Protein AF-A0A3M2VHT9-F1 (afdb_monomer_lite)

InterPro domains:
  IPR010333 Bacterial virulence [PF06057] (1-49)

pLDDT: mean 90.8, std 9.23, range [49.56, 95.69]

Organism: Pseudomonas syringae pv. maculicola (NCBI:txid59511)

Structure (mmCIF, N/CA/C/O backbone):
data_AF-A0A3M2VHT9-F1
#
_entry.id   AF-A0A3M2VHT9-F1
#
loop_
_atom_site.group_PDB
_atom_site.id
_atom_site.type_symbol
_atom_site.label_atom_id
_atom_site.label_alt_id
_atom_site.label_comp_id
_atom_site.label_asym_id
_atom_site.label_entity_id
_atom_site.label_seq_id
_atom_site.pdbx_PDB_ins_code
_atom_site.Cartn_x
_atom_site.Cartn_y
_atom_site.Cartn_z
_atom_site.occupancy
_atom_site.B_iso_or_equiv
_atom_site.auth_seq_id
_atom_site.auth_comp_id
_atom_site.auth_asym_id
_atom_site.auth_atom_id
_atom_site.pdbx_PDB_model_num
ATOM 1 N N . CYS A 1 1 ? -0.540 -1.910 4.983 1.00 92.62 1 CYS A N 1
ATOM 2 C CA . CYS A 1 1 ? 0.828 -2.328 4.644 1.00 92.62 1 CYS A CA 1
ATOM 3 C C . CYS A 1 1 ? 0.872 -2.691 3.164 1.00 92.62 1 CYS A C 1
ATOM 5 O O . CYS A 1 1 ? -0.013 -3.416 2.732 1.00 92.62 1 CYS A O 1
ATOM 7 N N . VAL A 1 2 ? 1.815 -2.166 2.376 1.00 94.44 2 VAL A N 1
ATOM 8 C CA . VAL A 1 2 ? 1.901 -2.416 0.921 1.00 94.44 2 VAL A CA 1
ATOM 9 C C . VAL A 1 2 ? 3.230 -3.090 0.600 1.00 94.44 2 VAL A C 1
ATOM 11 O O . VAL A 1 2 ? 4.250 -2.664 1.132 1.00 94.44 2 VAL A O 1
ATOM 14 N N . TYR A 1 3 ? 3.219 -4.130 -0.235 1.00 95.69 3 TYR A N 1
ATOM 15 C CA . TYR A 1 3 ? 4.423 -4.885 -0.590 1.00 95.69 3 TYR A CA 1
ATOM 16 C C . TYR A 1 3 ? 4.347 -5.490 -1.996 1.00 95.69 3 TYR A C 1
ATOM 18 O O . TYR A 1 3 ? 3.256 -5.804 -2.478 1.00 95.69 3 TYR A O 1
ATOM 26 N N . GLY A 1 4 ? 5.508 -5.654 -2.633 1.00 95.25 4 GLY A N 1
ATOM 27 C CA . GLY A 1 4 ? 5.662 -6.364 -3.904 1.00 95.25 4 GLY A CA 1
ATOM 28 C C . GLY A 1 4 ? 5.711 -7.881 -3.708 1.00 95.25 4 GLY A C 1
ATOM 29 O O . GLY A 1 4 ? 6.248 -8.375 -2.714 1.00 95.25 4 GLY A O 1
ATOM 30 N N . ILE A 1 5 ? 5.119 -8.635 -4.632 1.00 95.69 5 ILE A N 1
ATOM 31 C CA . ILE A 1 5 ? 5.030 -10.098 -4.556 1.00 95.69 5 ILE A CA 1
ATOM 32 C C . ILE A 1 5 ? 6.395 -10.788 -4.697 1.00 95.69 5 ILE A C 1
ATOM 34 O O . ILE A 1 5 ? 6.594 -11.839 -4.086 1.00 95.69 5 ILE A O 1
ATOM 38 N N . GLU A 1 6 ? 7.329 -10.214 -5.458 1.00 95.56 6 GLU A N 1
ATOM 39 C CA . GLU A 1 6 ? 8.630 -10.840 -5.743 1.00 95.56 6 GLU A CA 1
ATOM 40 C C . GLU A 1 6 ? 9.521 -10.915 -4.495 1.00 95.56 6 GLU A C 1
ATOM 42 O O . GLU A 1 6 ? 1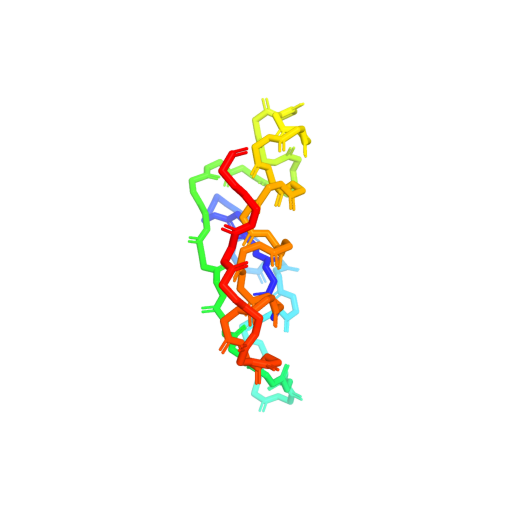0.236 -11.895 -4.300 1.00 95.56 6 GLU A O 1
ATOM 47 N N . GLU A 1 7 ? 9.382 -9.948 -3.587 1.00 94.56 7 GLU A N 1
ATOM 48 C CA . GLU A 1 7 ? 10.132 -9.848 -2.324 1.00 94.56 7 GLU A CA 1
ATOM 49 C C . GLU A 1 7 ? 9.220 -10.039 -1.104 1.00 94.56 7 GLU A C 1
ATOM 51 O O . GLU A 1 7 ? 9.441 -9.509 -0.015 1.00 94.56 7 GLU A O 1
ATOM 56 N N . LYS A 1 8 ? 8.153 -10.830 -1.266 1.00 95.00 8 LYS A N 1
ATOM 57 C CA . LYS A 1 8 ? 7.169 -11.095 -0.207 1.00 95.00 8 LYS A CA 1
ATOM 58 C C . LYS A 1 8 ? 7.800 -11.611 1.091 1.00 95.00 8 LYS A C 1
ATOM 60 O O . LYS A 1 8 ? 7.321 -11.265 2.166 1.00 95.00 8 LYS A O 1
ATOM 65 N N . LYS A 1 9 ? 8.837 -12.450 0.989 1.00 95.19 9 LYS A N 1
ATOM 66 C CA . LYS A 1 9 ? 9.518 -13.064 2.144 1.00 95.19 9 LYS A CA 1
ATOM 67 C C . LYS A 1 9 ? 10.307 -12.052 2.975 1.00 95.19 9 LYS A C 1
ATOM 69 O O . LYS A 1 9 ? 10.468 -12.269 4.169 1.00 95.19 9 LYS A O 1
ATOM 74 N N . ASP A 1 10 ? 10.742 -10.965 2.349 1.00 94.44 10 ASP A N 1
ATOM 75 C CA 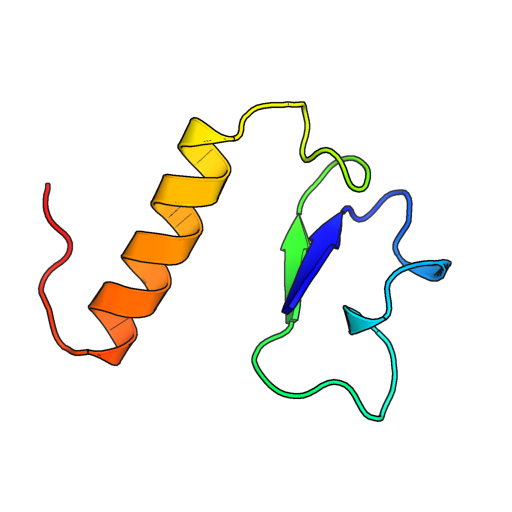. ASP A 1 10 ? 11.505 -9.890 2.985 1.00 94.44 10 ASP A CA 1
ATOM 76 C C . ASP A 1 10 ? 10.586 -8.754 3.464 1.00 94.44 10 ASP A C 1
ATOM 78 O O . ASP A 1 10 ? 11.008 -7.823 4.151 1.00 94.44 10 ASP A O 1
ATOM 82 N N . SER A 1 11 ? 9.292 -8.831 3.134 1.00 94.69 11 SER A N 1
ATOM 83 C CA . SER A 1 11 ? 8.312 -7.841 3.547 1.00 94.69 11 SER A CA 1
ATOM 84 C C . SER A 1 11 ? 7.812 -8.077 4.969 1.00 94.69 11 SER A C 1
ATOM 86 O O . SER A 1 11 ? 7.097 -9.045 5.255 1.00 94.69 11 SER A O 1
ATOM 88 N N . GLY A 1 12 ? 8.030 -7.076 5.824 1.00 94.69 12 GLY A N 1
ATOM 89 C CA . GLY A 1 12 ? 7.405 -6.995 7.146 1.00 94.69 12 GLY A CA 1
ATOM 90 C C . GLY A 1 12 ? 5.871 -6.942 7.110 1.00 94.69 12 GLY A C 1
ATOM 91 O O . GLY A 1 12 ? 5.236 -7.162 8.133 1.00 94.69 12 GLY A O 1
ATOM 92 N N . CYS A 1 13 ? 5.243 -6.719 5.944 1.00 95.25 13 CYS A N 1
ATOM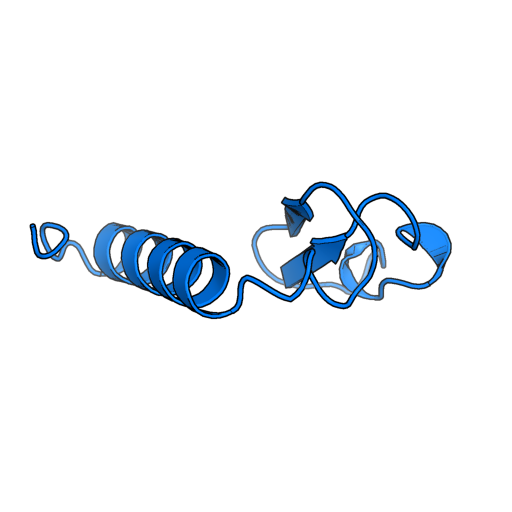 93 C CA . CYS A 1 13 ? 3.787 -6.801 5.798 1.00 95.25 13 CYS A CA 1
ATOM 94 C C . CYS A 1 13 ? 3.223 -8.216 5.966 1.00 95.25 13 CYS A C 1
ATOM 96 O O . CYS A 1 13 ? 2.009 -8.361 6.103 1.00 95.25 13 CYS A O 1
ATOM 98 N N . THR A 1 14 ? 4.071 -9.244 5.899 1.00 93.94 14 THR A N 1
ATOM 99 C CA . THR A 1 14 ? 3.671 -10.645 6.093 1.00 93.94 14 THR A CA 1
ATOM 100 C C . THR A 1 14 ? 3.904 -11.149 7.515 1.00 93.94 14 THR A C 1
ATOM 102 O O . THR A 1 14 ? 3.529 -12.279 7.828 1.00 93.94 14 THR A O 1
ATOM 105 N N . ASP A 1 15 ? 4.486 -10.315 8.379 1.00 95.19 15 ASP A N 1
ATOM 106 C CA . ASP A 1 15 ? 4.710 -10.651 9.776 1.00 95.19 15 ASP A CA 1
ATOM 107 C C . ASP A 1 15 ? 3.382 -10.709 10.549 1.00 95.19 15 ASP A C 1
ATOM 109 O O . ASP A 1 15 ? 2.465 -9.921 10.319 1.00 95.19 15 ASP A O 1
ATOM 113 N N . THR A 1 16 ? 3.284 -11.628 11.510 1.00 94.19 16 THR A N 1
ATOM 114 C CA . THR A 1 16 ? 2.110 -11.767 12.390 1.00 94.19 16 THR A CA 1
ATOM 115 C C . THR A 1 16 ? 1.826 -10.531 13.248 1.00 94.19 16 THR A C 1
ATOM 117 O O . THR A 1 16 ? 0.707 -10.355 13.723 1.00 94.19 16 THR A O 1
ATOM 120 N N . THR A 1 17 ? 2.829 -9.676 13.444 1.00 95.44 17 THR A N 1
ATOM 121 C CA . THR A 1 17 ? 2.734 -8.413 14.184 1.00 95.44 17 THR A CA 1
ATOM 122 C C . THR A 1 17 ? 2.308 -7.235 13.306 1.00 95.44 17 THR A C 1
ATOM 124 O O . THR A 1 17 ? 2.035 -6.151 13.826 1.00 95.44 17 THR A O 1
ATOM 127 N N . ALA A 1 18 ? 2.229 -7.420 11.983 1.00 94.31 18 ALA A N 1
ATOM 128 C CA . ALA A 1 18 ? 1.854 -6.360 11.063 1.00 94.31 18 ALA A CA 1
ATOM 129 C C . ALA A 1 18 ? 0.406 -5.909 11.300 1.00 94.31 18 ALA A C 1
ATOM 131 O O . ALA A 1 18 ? -0.527 -6.710 11.356 1.00 94.31 18 ALA A O 1
ATOM 132 N N . VAL A 1 19 ? 0.211 -4.593 11.401 1.00 93.69 19 VAL A N 1
ATOM 133 C CA . VAL A 1 19 ? -1.109 -3.982 11.586 1.00 93.69 19 VAL A CA 1
ATOM 134 C C . VAL A 1 19 ? -1.630 -3.348 10.296 1.00 93.69 19 VAL A C 1
ATOM 136 O O . VAL A 1 19 ? -0.884 -2.793 9.483 1.00 93.69 19 VAL A O 1
ATOM 139 N N . GLY A 1 20 ? -2.953 -3.383 10.136 1.00 90.62 20 GLY A N 1
ATOM 140 C CA . GLY A 1 20 ? -3.661 -2.819 8.990 1.00 90.62 20 GLY A CA 1
ATOM 141 C C . GLY A 1 20 ? -3.812 -3.785 7.812 1.00 90.62 20 GLY A C 1
ATOM 142 O O . GLY A 1 20 ? -3.356 -4.921 7.831 1.00 90.62 20 GLY A O 1
ATOM 143 N N . GLU A 1 21 ? -4.492 -3.322 6.766 1.00 91.56 21 GLU A N 1
ATOM 144 C CA . GLU A 1 21 ? -4.757 -4.117 5.563 1.00 91.56 21 GLU A CA 1
ATOM 145 C C . GLU A 1 21 ? -3.462 -4.400 4.790 1.00 91.56 21 GLU A C 1
ATOM 147 O O . GLU A 1 21 ? -2.715 -3.470 4.463 1.00 91.56 21 GLU A O 1
ATOM 152 N N . ALA A 1 22 ? -3.202 -5.670 4.485 1.00 94.00 22 ALA A N 1
ATOM 153 C CA . ALA A 1 22 ? -2.084 -6.089 3.650 1.00 94.00 22 ALA A CA 1
ATOM 154 C C . ALA A 1 22 ? -2.466 -5.997 2.165 1.00 94.00 22 ALA A C 1
ATOM 156 O O . ALA A 1 22 ? -3.387 -6.665 1.701 1.00 94.00 22 ALA A O 1
ATOM 157 N N . VAL A 1 23 ? -1.734 -5.180 1.413 1.00 93.56 23 VAL A N 1
ATOM 158 C CA . VAL A 1 23 ? -1.959 -4.924 -0.010 1.00 93.56 23 VAL A CA 1
ATOM 159 C C . VAL A 1 23 ? -0.769 -5.464 -0.794 1.00 93.56 23 VAL A C 1
ATOM 161 O O . VAL A 1 23 ? 0.312 -4.878 -0.771 1.00 93.56 23 VAL A O 1
ATOM 164 N N . GLN A 1 24 ? -0.979 -6.584 -1.483 1.00 94.94 24 GLN A N 1
ATOM 165 C CA . GLN A 1 24 ? 0.014 -7.187 -2.370 1.00 94.94 24 GLN A CA 1
ATOM 166 C C . GLN A 1 24 ? -0.055 -6.537 -3.757 1.00 94.94 24 GLN A C 1
ATOM 168 O O . GLN A 1 24 ? -1.143 -6.414 -4.331 1.00 94.94 24 GLN A O 1
ATOM 173 N N . LEU A 1 25 ? 1.100 -6.152 -4.294 1.00 94.19 25 LEU A N 1
ATOM 174 C CA . LEU A 1 25 ? 1.282 -5.620 -5.644 1.00 94.19 25 LEU A CA 1
ATOM 175 C C . LEU A 1 25 ? 2.168 -6.562 -6.479 1.00 94.19 25 LEU A C 1
ATOM 177 O O . LEU A 1 25 ? 2.949 -7.321 -5.902 1.00 94.19 25 LEU A O 1
ATOM 181 N N . PRO A 1 26 ? 2.050 -6.553 -7.819 1.00 93.00 26 PRO A N 1
ATOM 182 C CA . PRO A 1 26 ? 3.077 -7.115 -8.696 1.00 93.00 26 PRO A CA 1
ATOM 183 C C . PRO A 1 26 ? 4.450 -6.450 -8.476 1.00 93.00 26 PRO A C 1
ATOM 185 O O . PRO A 1 26 ? 4.524 -5.380 -7.870 1.00 93.00 26 PRO A O 1
ATOM 188 N N . GLY A 1 27 ? 5.511 -7.096 -8.965 1.00 91.25 27 GLY A N 1
ATOM 189 C CA . GLY A 1 27 ? 6.885 -6.590 -8.887 1.00 91.25 27 GLY A CA 1
ATOM 190 C C . GLY A 1 27 ? 7.547 -6.739 -7.510 1.00 91.25 27 GLY A C 1
ATOM 191 O O . GLY A 1 27 ? 7.012 -7.384 -6.595 1.00 91.25 27 GLY A O 1
ATOM 192 N N . GLY A 1 28 ? 8.729 -6.138 -7.378 1.00 92.12 28 GLY A N 1
ATOM 193 C CA . GLY A 1 28 ? 9.495 -6.019 -6.134 1.00 92.12 28 GLY A CA 1
ATOM 194 C C . GLY A 1 28 ? 9.097 -4.808 -5.280 1.00 92.12 28 GLY A C 1
ATOM 195 O O . GLY A 1 28 ? 8.043 -4.195 -5.465 1.00 92.12 28 GLY A O 1
ATOM 196 N N . HIS A 1 29 ? 9.950 -4.428 -4.329 1.00 92.81 29 HIS A N 1
ATOM 197 C CA . HIS A 1 29 ? 9.687 -3.331 -3.388 1.00 92.81 29 HIS A CA 1
ATOM 198 C C . HIS A 1 29 ? 9.677 -1.924 -4.015 1.00 92.81 29 HIS A C 1
ATOM 200 O O . HIS A 1 29 ? 9.227 -0.981 -3.368 1.00 92.81 29 HIS A O 1
ATOM 206 N N . HIS A 1 30 ? 10.149 -1.773 -5.257 1.00 92.56 30 HIS A N 1
ATOM 207 C CA . HIS A 1 30 ? 10.103 -0.513 -6.009 1.00 92.56 30 HIS A CA 1
ATOM 208 C C . HIS A 1 30 ? 8.804 -0.309 -6.803 1.00 92.56 30 HIS A C 1
ATOM 210 O O . HIS A 1 30 ? 8.624 0.760 -7.381 1.00 92.56 30 HIS A O 1
ATOM 216 N N . PHE A 1 31 ? 7.890 -1.291 -6.81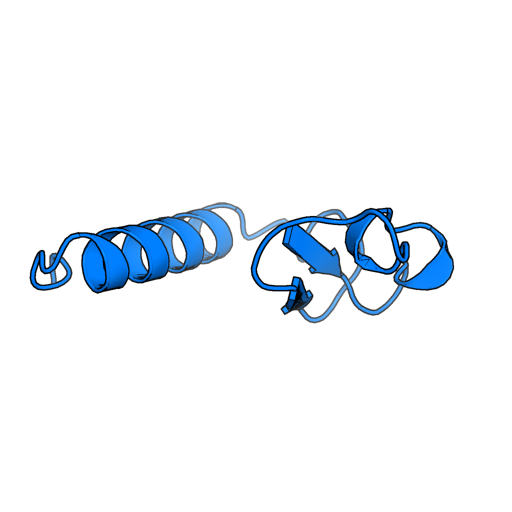3 1.00 89.88 31 PHE A N 1
ATOM 217 C CA . PHE A 1 31 ? 6.562 -1.169 -7.434 1.00 89.88 31 PHE A CA 1
ATOM 218 C C . PHE A 1 31 ? 6.609 -0.717 -8.907 1.00 89.88 31 PHE A C 1
ATOM 220 O O . PHE A 1 31 ? 5.878 0.190 -9.304 1.00 89.88 31 PHE A O 1
ATOM 227 N N . ASP A 1 32 ? 7.511 -1.314 -9.691 1.00 88.38 32 ASP A N 1
ATOM 228 C CA . ASP A 1 32 ? 7.767 -0.985 -11.104 1.00 88.38 32 ASP A CA 1
ATOM 229 C C . ASP A 1 32 ? 8.137 0.493 -11.361 1.00 88.38 32 ASP A C 1
ATOM 231 O O . ASP A 1 32 ? 7.975 0.995 -12.469 1.00 88.38 32 ASP A O 1
ATOM 235 N N . GLU A 1 33 ? 8.612 1.203 -10.329 1.00 92.12 33 GLU A N 1
ATOM 236 C CA . GLU A 1 33 ? 8.937 2.640 -10.343 1.00 92.12 33 GLU A CA 1
ATOM 237 C C . GLU A 1 33 ? 7.735 3.563 -10.654 1.00 92.12 33 GLU A C 1
ATOM 239 O O . GLU A 1 33 ? 7.885 4.786 -10.746 1.00 92.12 33 GLU A O 1
ATOM 244 N N . ASP A 1 34 ? 6.515 3.015 -10.726 1.00 91.94 34 ASP A N 1
ATOM 245 C CA . ASP A 1 34 ? 5.272 3.761 -10.955 1.00 91.94 34 ASP A CA 1
ATOM 246 C C . ASP A 1 34 ? 4.710 4.324 -9.638 1.00 91.94 34 ASP A C 1
ATOM 248 O O . ASP A 1 34 ? 3.627 3.988 -9.138 1.00 91.94 34 ASP A O 1
ATOM 252 N N . TYR A 1 35 ? 5.488 5.224 -9.038 1.00 92.50 35 TYR A N 1
ATOM 253 C CA . TYR A 1 35 ? 5.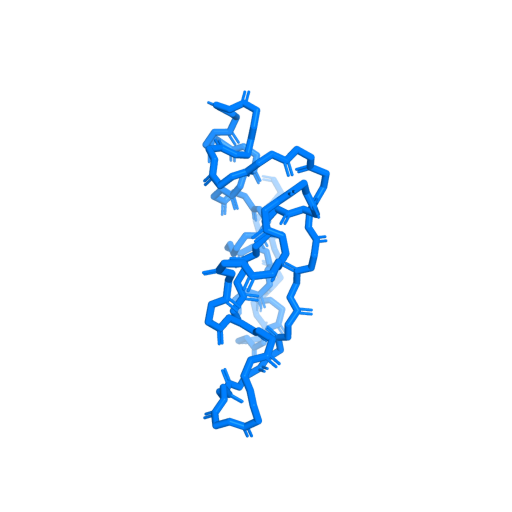090 5.950 -7.836 1.00 92.50 35 TYR A CA 1
ATOM 254 C C . TYR A 1 35 ? 3.797 6.769 -8.007 1.00 92.50 35 TYR A C 1
ATOM 256 O O . TYR A 1 35 ? 3.027 6.829 -7.042 1.00 92.50 35 TYR A O 1
ATOM 264 N N . PRO A 1 36 ? 3.494 7.376 -9.177 1.00 95.25 36 PRO A N 1
ATOM 265 C CA . PRO A 1 36 ? 2.198 8.011 -9.404 1.00 95.25 36 PRO A CA 1
ATOM 266 C C . PRO A 1 36 ? 1.012 7.050 -9.236 1.00 95.25 36 PRO A C 1
ATOM 268 O O . PRO A 1 36 ? 0.057 7.386 -8.526 1.00 95.25 36 PRO A O 1
ATOM 271 N N . ALA A 1 37 ? 1.067 5.844 -9.813 1.00 93.25 37 ALA A N 1
ATOM 272 C CA . ALA A 1 37 ? 0.010 4.847 -9.638 1.00 93.25 37 ALA A CA 1
ATOM 273 C C . ALA A 1 37 ? -0.095 4.372 -8.183 1.00 93.25 37 ALA A C 1
ATOM 275 O O . ALA A 1 37 ? -1.203 4.254 -7.641 1.00 93.25 37 ALA A O 1
ATOM 276 N N . LEU A 1 38 ? 1.046 4.156 -7.516 1.00 93.69 38 LEU A N 1
ATOM 277 C CA . LEU A 1 38 ? 1.077 3.796 -6.098 1.00 93.69 38 LEU A CA 1
ATOM 278 C C . LEU A 1 38 ? 0.419 4.879 -5.229 1.00 93.69 38 LEU A C 1
ATOM 280 O O . LEU A 1 38 ? -0.436 4.570 -4.393 1.00 93.69 38 LEU A O 1
ATOM 284 N N . ALA A 1 39 ? 0.773 6.147 -5.446 1.00 95.06 39 ALA A N 1
ATOM 285 C CA . ALA A 1 39 ? 0.216 7.278 -4.716 1.00 95.06 39 ALA A CA 1
ATOM 286 C C . ALA A 1 39 ? -1.300 7.374 -4.916 1.00 95.06 39 ALA A C 1
ATOM 288 O O . ALA A 1 39 ? -2.043 7.469 -3.934 1.00 95.06 39 ALA A O 1
ATOM 289 N N . LYS A 1 40 ? -1.776 7.264 -6.165 1.00 95.44 40 LYS A N 1
ATOM 290 C CA . LYS A 1 40 ? -3.213 7.254 -6.466 1.00 95.44 40 LYS A CA 1
ATOM 291 C C . LYS A 1 40 ? -3.937 6.150 -5.698 1.00 95.44 40 LYS A C 1
ATOM 293 O O . LYS A 1 40 ? -4.932 6.423 -5.028 1.00 95.44 40 LYS A O 1
ATOM 298 N N . ARG A 1 41 ? -3.410 4.922 -5.717 1.00 93.06 41 ARG A N 1
ATOM 299 C CA . ARG A 1 41 ? -3.997 3.782 -4.997 1.00 93.06 41 ARG A CA 1
ATOM 300 C C . ARG A 1 41 ? -4.101 4.030 -3.489 1.00 93.06 41 ARG A C 1
ATOM 302 O O . ARG A 1 41 ? -5.124 3.700 -2.884 1.00 93.06 41 ARG A O 1
ATOM 309 N N . LEU A 1 42 ? -3.059 4.596 -2.878 1.00 93.56 42 LEU A N 1
ATOM 310 C CA . LEU A 1 42 ? -3.046 4.910 -1.446 1.00 93.56 42 LEU A CA 1
ATOM 311 C C . LEU A 1 42 ? -4.084 5.980 -1.091 1.00 93.56 42 LEU A C 1
ATOM 313 O O . LEU A 1 42 ? -4.853 5.798 -0.144 1.00 93.56 42 LEU A O 1
ATOM 317 N N . ILE A 1 43 ? -4.141 7.062 -1.869 1.00 95.38 43 ILE A N 1
ATOM 318 C CA . ILE A 1 43 ? -5.090 8.160 -1.657 1.00 95.38 43 ILE A CA 1
ATOM 319 C C . ILE A 1 43 ? -6.533 7.694 -1.859 1.00 95.38 43 ILE A C 1
ATOM 321 O O . ILE A 1 43 ? -7.384 7.995 -1.022 1.00 95.38 43 ILE A O 1
ATOM 325 N N . ASP A 1 44 ? -6.813 6.897 -2.890 1.00 94.38 44 ASP A N 1
ATOM 326 C CA . ASP A 1 44 ? -8.149 6.341 -3.133 1.00 94.38 44 ASP A CA 1
ATOM 327 C C . ASP A 1 44 ? -8.616 5.477 -1.948 1.00 94.38 44 ASP A C 1
ATOM 329 O O . ASP A 1 44 ? -9.753 5.595 -1.480 1.00 94.38 44 ASP A O 1
ATOM 333 N N . ALA A 1 45 ? -7.717 4.662 -1.385 1.00 92.06 45 ALA A N 1
ATOM 334 C CA . ALA A 1 45 ? -8.016 3.853 -0.208 1.00 92.06 45 ALA A CA 1
ATOM 335 C C . ALA A 1 45 ? -8.243 4.708 1.056 1.00 92.06 45 ALA A C 1
ATOM 337 O O . ALA A 1 45 ? -9.091 4.371 1.886 1.00 92.06 45 ALA A O 1
ATOM 338 N N . ILE A 1 46 ? -7.504 5.809 1.231 1.00 91.88 46 ILE A N 1
ATOM 339 C CA . ILE A 1 46 ? -7.711 6.758 2.338 1.00 91.88 46 ILE A CA 1
ATOM 340 C C . ILE A 1 46 ? -9.060 7.465 2.187 1.00 91.88 46 ILE A C 1
ATOM 342 O O . ILE A 1 46 ? -9.849 7.465 3.131 1.00 91.88 46 ILE A O 1
ATOM 346 N N . ASN A 1 47 ? -9.356 8.004 1.003 1.00 94.75 47 ASN A N 1
ATOM 347 C CA . ASN A 1 47 ? -10.609 8.701 0.711 1.00 94.75 47 ASN A CA 1
ATOM 348 C C . ASN A 1 47 ? -11.818 7.806 0.993 1.00 94.75 47 ASN A C 1
ATOM 350 O O . ASN A 1 47 ? -12.723 8.212 1.725 1.00 94.75 47 ASN A O 1
ATOM 354 N N . LYS A 1 48 ? -11.773 6.549 0.529 1.00 92.19 48 LYS A N 1
ATOM 355 C CA . LYS A 1 48 ? -12.811 5.547 0.804 1.00 92.19 48 LYS A CA 1
ATOM 356 C C . LYS A 1 48 ? -13.055 5.349 2.304 1.00 92.19 48 LYS A C 1
ATOM 358 O O . LYS A 1 48 ? -14.206 5.271 2.721 1.00 92.19 48 LYS A O 1
ATOM 363 N N . ARG A 1 49 ? -11.999 5.291 3.126 1.00 90.50 49 ARG A N 1
ATOM 364 C CA . ARG A 1 49 ? -12.115 5.132 4.592 1.00 90.50 49 ARG A CA 1
ATOM 365 C C . ARG A 1 49 ? -12.596 6.402 5.291 1.00 90.50 49 ARG A C 1
ATOM 367 O O . ARG A 1 49 ? -13.265 6.314 6.311 1.00 90.50 49 ARG A O 1
ATOM 374 N N . GLN A 1 50 ? -12.274 7.570 4.740 1.00 94.44 50 GLN A N 1
ATOM 375 C CA . GLN A 1 50 ? -12.727 8.863 5.255 1.00 94.44 50 GLN A CA 1
ATOM 376 C C . GLN A 1 50 ? -14.146 9.236 4.799 1.00 94.44 50 GLN A C 1
ATOM 378 O O . GLN A 1 50 ? -14.626 10.309 5.154 1.00 94.44 50 GLN A O 1
ATOM 383 N N . GLY A 1 51 ? -14.808 8.401 3.988 1.00 87.56 51 GLY A N 1
ATOM 384 C CA . GLY A 1 51 ? -16.104 8.739 3.393 1.00 87.56 51 GLY A CA 1
ATOM 385 C C . GLY A 1 51 ? -16.031 9.915 2.414 1.00 87.56 51 GLY A C 1
ATOM 386 O O . GLY A 1 51 ? -17.055 10.507 2.080 1.00 87.56 51 GLY A O 1
ATOM 387 N N . LYS A 1 52 ? -14.827 10.268 1.948 1.00 78.81 52 LYS A N 1
ATOM 388 C CA . LYS A 1 52 ? -14.634 11.253 0.888 1.00 78.81 52 LYS A CA 1
ATOM 389 C C . LYS A 1 52 ? -14.852 10.543 -0.440 1.00 78.81 52 LYS A C 1
ATOM 391 O O . LYS A 1 52 ? -14.216 9.524 -0.710 1.00 78.81 52 LYS A O 1
ATOM 396 N N . VAL A 1 53 ? -15.747 11.069 -1.272 1.00 68.44 53 VAL A N 1
ATOM 397 C CA . VAL A 1 53 ? -15.857 10.614 -2.663 1.00 68.44 53 VAL A CA 1
ATOM 398 C C . VAL A 1 53 ? -14.496 10.863 -3.315 1.00 68.44 53 VAL A C 1
ATOM 400 O O . VAL A 1 53 ? -13.971 11.972 -3.209 1.00 68.44 53 VAL A O 1
ATOM 403 N N . ALA A 1 54 ? -13.889 9.825 -3.897 1.00 60.56 54 ALA A N 1
ATOM 404 C CA . ALA A 1 54 ? -12.583 9.942 -4.539 1.00 60.56 54 ALA A CA 1
ATOM 405 C C . ALA A 1 54 ? -12.622 11.089 -5.560 1.00 60.56 54 ALA A C 1
ATOM 407 O O . ALA A 1 54 ? -13.555 11.164 -6.363 1.00 60.56 54 ALA A O 1
ATOM 408 N N . ALA A 1 55 ? -11.648 11.999 -5.484 1.00 59.72 55 ALA A N 1
ATOM 409 C CA . ALA A 1 55 ? -11.496 13.046 -6.483 1.00 59.72 55 ALA A CA 1
ATOM 410 C C . ALA A 1 55 ? -11.260 12.373 -7.845 1.00 59.72 55 ALA A C 1
ATOM 412 O O . ALA A 1 55 ? -10.395 11.500 -7.956 1.00 59.72 55 ALA A O 1
ATOM 413 N N . GLN A 1 56 ? -12.111 12.727 -8.808 1.00 49.56 56 GLN A N 1
ATOM 414 C CA . GLN A 1 56 ? -12.099 12.231 -10.186 1.00 49.56 56 GLN A CA 1
ATOM 415 C C . GLN A 1 56 ? -10.889 12.772 -10.940 1.00 49.56 56 GLN A C 1
ATOM 417 O O . GLN A 1 56 ? -10.585 13.973 -10.755 1.00 49.56 56 GLN A O 1
#

Foldseek 3Di:
DEFEPVCVVVDPLPDPPHDDDYHYAHDGRCRVVP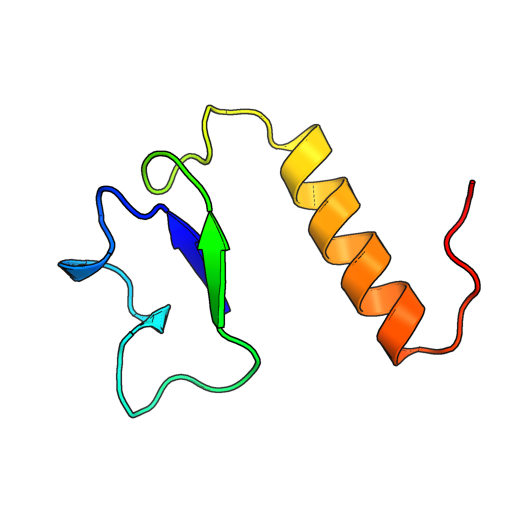VVVVVLVVQCVVCVVVVHDRDD

Secondary structure (DSSP, 8-state):
-EEESTTGGG-GGGSTT--S--EEESSSTTGGG-HHHHHHHHHHHHHHHTTPPPP-

Sequence (56 aa):
CVYGIEEKKDSGCTDTTAVGEAVQLPGGHHFDEDYPALAKRLIDAINKRQGKVAAQ

Radius of gyration: 12.56 Å; chains: 1; bounding box: 28×26×25 Å